Protein AF-A0A1W9Q6D8-F1 (afdb_monomer_lite)

Sequence (144 aa):
QKLLDAMEKAGASFESIFVDTSVMNGPATAFCSIANRMIKEKWGFPTASAPSNGSYMWKQARDLWGFKGWSAADAGLESLAAFMYHDMIFSGPMAGASRIFPAVAIADAFAATAAFAETKQLPEIETHPLNKLFSDFVGQLSGM

Structure (mmCIF, N/CA/C/O backbone):
data_AF-A0A1W9Q6D8-F1
#
_entry.id   AF-A0A1W9Q6D8-F1
#
loop_
_atom_site.group_PDB
_atom_site.id
_atom_site.type_symbol
_atom_site.label_atom_id
_atom_site.label_alt_id
_atom_site.label_comp_id
_atom_site.label_asym_id
_atom_site.label_entity_id
_atom_site.label_seq_id
_atom_site.pdbx_PDB_ins_code
_atom_site.Cartn_x
_atom_site.Cartn_y
_atom_site.Cartn_z
_atom_site.occupancy
_atom_site.B_iso_or_equiv
_atom_site.auth_seq_id
_atom_site.auth_comp_id
_atom_site.auth_asym_id
_atom_site.auth_atom_id
_atom_site.pdbx_PDB_model_num
ATOM 1 N N . GLN A 1 1 ? -18.793 -5.019 12.975 1.00 93.19 1 GLN A N 1
ATOM 2 C CA . GLN A 1 1 ? -19.841 -5.230 14.001 1.00 93.19 1 GLN A CA 1
ATOM 3 C C . GLN A 1 1 ? -19.931 -6.681 14.443 1.00 93.19 1 GLN A C 1
ATOM 5 O O . GLN A 1 1 ? -19.426 -6.952 15.510 1.00 93.19 1 GLN A O 1
ATOM 10 N N . LYS A 1 2 ? -20.432 -7.627 13.628 1.00 96.88 2 LYS A N 1
ATOM 11 C CA . LYS A 1 2 ? -20.617 -9.032 14.059 1.00 96.88 2 LYS A CA 1
ATOM 12 C C . LYS A 1 2 ? -19.390 -9.679 14.726 1.00 96.88 2 LYS A C 1
ATOM 14 O O . LYS A 1 2 ? -19.556 -10.416 15.686 1.00 96.88 2 LYS A O 1
ATOM 19 N N . LEU A 1 3 ? -18.177 -9.404 14.229 1.00 95.88 3 LEU A N 1
ATOM 20 C CA . LEU A 1 3 ? -16.933 -9.879 14.854 1.00 95.88 3 LEU A CA 1
ATOM 21 C C . LEU A 1 3 ? -16.687 -9.250 16.235 1.00 95.88 3 LEU A C 1
ATOM 23 O O . LEU A 1 3 ? -16.297 -9.963 17.146 1.00 95.88 3 LEU A O 1
ATOM 27 N N . LEU A 1 4 ? -16.973 -7.957 16.407 1.00 96.06 4 LEU A N 1
ATOM 28 C CA . LEU A 1 4 ? -16.877 -7.267 17.699 1.00 96.06 4 LEU A CA 1
ATOM 29 C C . LEU A 1 4 ? -17.907 -7.826 18.689 1.00 96.06 4 LEU A C 1
ATOM 31 O O . LEU A 1 4 ? -17.554 -8.166 19.810 1.00 96.06 4 LEU A O 1
ATOM 35 N N . ASP A 1 5 ? -19.151 -8.024 18.241 1.00 97.12 5 ASP A N 1
ATOM 36 C CA . ASP A 1 5 ? -20.207 -8.619 19.071 1.00 97.12 5 ASP A CA 1
ATOM 37 C C . ASP A 1 5 ? -19.835 -10.054 19.494 1.00 97.12 5 ASP A C 1
ATOM 39 O O . ASP A 1 5 ? -20.190 -10.516 20.576 1.00 97.12 5 ASP A O 1
ATOM 43 N N . ALA A 1 6 ? -19.134 -10.793 18.626 1.00 97.81 6 ALA A N 1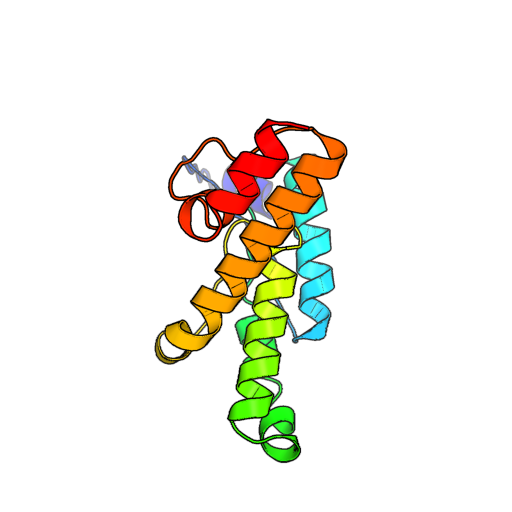
ATOM 44 C CA . ALA A 1 6 ? -18.635 -12.128 18.939 1.00 97.81 6 ALA A CA 1
ATOM 45 C C . ALA A 1 6 ? -17.485 -12.093 19.957 1.00 97.81 6 ALA A C 1
ATOM 47 O O . ALA A 1 6 ? -17.463 -12.935 20.852 1.00 97.81 6 ALA A O 1
ATOM 48 N N . MET A 1 7 ? -16.568 -11.123 19.852 1.00 97.00 7 MET A N 1
ATOM 49 C CA . MET A 1 7 ? -15.508 -10.903 20.845 1.00 97.00 7 MET A CA 1
ATOM 50 C C . MET A 1 7 ? -16.109 -10.608 22.221 1.00 97.00 7 MET A C 1
ATOM 52 O O . MET A 1 7 ? -15.756 -11.276 23.190 1.00 97.00 7 MET A O 1
ATOM 56 N N . GLU A 1 8 ? -17.083 -9.697 22.289 1.00 96.69 8 GLU A N 1
ATOM 57 C CA . GLU A 1 8 ? -17.788 -9.353 23.528 1.00 96.69 8 GLU A CA 1
ATOM 58 C C . GLU A 1 8 ? -18.475 -10.579 24.146 1.00 96.69 8 GLU A C 1
ATOM 60 O O . GLU A 1 8 ? -18.270 -10.882 25.320 1.00 96.69 8 GLU A O 1
ATOM 65 N N . LYS A 1 9 ? -19.222 -11.351 23.345 1.00 98.19 9 LYS A N 1
ATOM 66 C CA . LYS A 1 9 ? -19.874 -12.593 23.803 1.00 98.19 9 LYS A CA 1
ATOM 67 C C . LYS A 1 9 ? -18.891 -13.638 24.319 1.00 98.19 9 LYS A C 1
ATOM 69 O O . LYS A 1 9 ? -19.239 -14.408 25.209 1.00 98.19 9 LYS A O 1
ATOM 74 N N . ALA A 1 10 ? -17.694 -13.691 23.744 1.00 97.94 10 ALA A N 1
ATOM 75 C CA . ALA A 1 10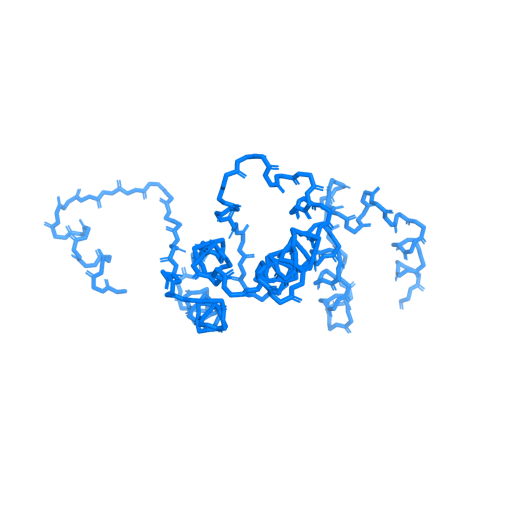 ? -16.634 -14.592 24.177 1.00 97.94 10 ALA A CA 1
ATOM 76 C C . ALA A 1 10 ? -15.868 -14.073 25.409 1.00 97.94 10 ALA A C 1
ATOM 78 O O . ALA A 1 10 ? -14.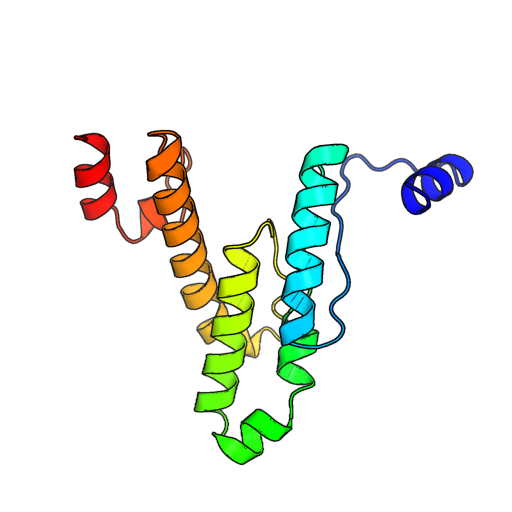993 -14.777 25.907 1.00 97.94 10 ALA A O 1
ATOM 79 N N . GLY A 1 11 ? -16.158 -12.856 25.890 1.00 97.56 11 GLY A N 1
ATOM 80 C CA . GLY A 1 11 ? -15.378 -12.195 26.938 1.00 97.56 11 GLY A CA 1
ATOM 81 C C . GLY A 1 11 ? -13.957 -11.836 26.493 1.00 97.56 11 GLY A C 1
ATOM 82 O O . GLY A 1 11 ? -13.077 -11.654 27.332 1.00 97.56 11 GLY A O 1
ATOM 83 N N . ALA A 1 12 ? -13.711 -11.769 25.181 1.00 96.94 12 ALA A N 1
ATOM 84 C CA . ALA A 1 12 ? -12.416 -11.414 24.627 1.00 96.94 12 ALA A CA 1
ATOM 85 C C . ALA A 1 12 ? -12.236 -9.893 24.663 1.00 96.94 12 ALA A C 1
ATOM 87 O O . ALA A 1 12 ? -13.059 -9.146 24.134 1.00 96.94 12 ALA A O 1
ATOM 88 N N . SER A 1 13 ? -11.135 -9.449 25.263 1.00 93.75 13 SER A N 1
ATOM 89 C CA . SER A 1 13 ? -10.730 -8.047 25.299 1.00 93.75 13 SER A CA 1
ATOM 90 C C . SER A 1 13 ? -9.342 -7.916 24.693 1.00 93.75 13 SER A C 1
ATOM 92 O O . SER A 1 13 ? -8.439 -8.686 25.025 1.00 93.75 13 SER A O 1
ATOM 94 N N . PHE A 1 14 ? -9.186 -6.950 23.795 1.00 94.44 14 PHE A N 1
ATOM 95 C CA . PHE A 1 14 ? -7.927 -6.643 23.133 1.00 94.44 14 PHE A CA 1
ATOM 96 C C . PHE A 1 14 ? -7.607 -5.173 23.368 1.00 94.44 14 PHE A C 1
ATOM 98 O O . PHE A 1 14 ? -8.477 -4.319 23.215 1.00 94.44 14 PHE A O 1
ATOM 105 N N . GLU A 1 15 ? -6.356 -4.879 23.718 1.00 94.75 15 GLU A N 1
ATOM 106 C CA . GLU A 1 15 ? -5.879 -3.499 23.865 1.00 94.75 15 GLU A CA 1
ATOM 107 C C . GLU A 1 15 ? -5.918 -2.744 22.530 1.00 94.75 15 GLU A C 1
ATOM 109 O O . GLU A 1 15 ? -6.224 -1.556 22.482 1.00 94.75 15 GLU A O 1
ATOM 114 N N . SER A 1 16 ? -5.643 -3.449 21.432 1.00 94.12 16 SER A N 1
ATOM 115 C CA . SER A 1 16 ? -5.660 -2.899 20.082 1.00 94.12 16 SER A CA 1
ATOM 116 C C . SER A 1 16 ? -6.347 -3.852 19.113 1.00 94.12 16 SER A C 1
ATOM 118 O O . SER A 1 16 ? -6.282 -5.075 19.245 1.00 94.12 16 SER A O 1
ATOM 120 N N . ILE A 1 17 ? -7.030 -3.269 18.129 1.00 95.19 17 ILE A N 1
ATOM 121 C CA . ILE A 1 17 ? -7.699 -3.991 17.052 1.00 95.19 17 ILE A CA 1
ATOM 122 C C . ILE A 1 17 ? -7.158 -3.460 15.738 1.00 95.19 17 ILE A C 1
ATOM 124 O O . ILE A 1 17 ? -7.103 -2.254 15.512 1.00 95.19 17 ILE A O 1
ATOM 128 N N . PHE A 1 18 ? -6.806 -4.391 14.865 1.00 94.50 18 PHE A N 1
ATOM 129 C CA . PHE A 1 18 ? -6.403 -4.126 13.501 1.00 94.50 18 PHE A CA 1
ATOM 130 C C . PHE A 1 18 ? -7.284 -4.975 12.576 1.00 94.50 18 PHE A C 1
ATOM 132 O O . PHE A 1 18 ? -7.480 -6.164 12.842 1.00 94.50 18 PHE A O 1
ATOM 139 N N . VAL A 1 19 ? -7.851 -4.386 11.519 1.00 97.19 19 VAL A N 1
ATOM 140 C CA . VAL A 1 19 ? -8.829 -5.076 10.659 1.00 97.19 19 VAL A CA 1
ATOM 141 C C . VAL A 1 19 ? -8.238 -5.408 9.290 1.00 97.19 19 VAL A C 1
ATOM 143 O O . VAL A 1 19 ? -7.885 -4.518 8.527 1.00 97.19 19 VAL A O 1
ATOM 146 N N . ASP A 1 20 ? -8.183 -6.694 8.952 1.00 96.12 20 ASP A N 1
ATOM 147 C CA . ASP A 1 20 ? -7.827 -7.178 7.613 1.00 96.12 20 ASP A CA 1
ATOM 148 C C . ASP A 1 20 ? -9.093 -7.366 6.760 1.00 96.12 20 ASP A C 1
ATOM 150 O O . ASP A 1 20 ? -9.966 -8.178 7.089 1.00 96.12 20 ASP A O 1
ATOM 154 N N . THR A 1 21 ? -9.210 -6.612 5.665 1.00 93.94 21 THR A N 1
ATOM 155 C CA . THR A 1 21 ? -10.258 -6.817 4.661 1.00 93.94 21 THR A CA 1
ATOM 156 C C . THR A 1 21 ? -9.770 -7.788 3.585 1.00 93.94 21 THR A C 1
ATOM 158 O O . THR A 1 21 ? -9.047 -7.441 2.656 1.00 93.94 21 THR A O 1
ATOM 161 N N . SER A 1 22 ? -10.187 -9.050 3.705 1.00 85.50 22 SER A N 1
ATOM 162 C CA . SER A 1 22 ? -9.712 -10.170 2.881 1.00 85.50 22 SER A CA 1
ATOM 163 C C . SER A 1 22 ? -9.770 -9.920 1.362 1.00 85.50 22 SER A C 1
ATOM 165 O O . SER A 1 22 ? -10.843 -9.647 0.818 1.00 85.50 22 SER A O 1
ATOM 167 N N . VAL A 1 23 ? -8.646 -10.121 0.665 1.00 83.94 23 VAL A N 1
ATOM 168 C CA . VAL A 1 23 ? -8.523 -9.995 -0.804 1.00 83.94 23 VAL A CA 1
ATOM 169 C C . VAL A 1 23 ? -8.797 -11.330 -1.500 1.00 83.94 23 VAL A C 1
ATOM 171 O O . VAL A 1 23 ? -8.247 -12.359 -1.114 1.00 83.94 23 VAL A O 1
ATOM 174 N N . MET A 1 24 ? -9.598 -11.307 -2.572 1.00 83.75 24 MET A N 1
ATOM 175 C CA . MET A 1 24 ? -9.895 -12.494 -3.397 1.00 83.75 24 MET A CA 1
ATOM 176 C C . MET A 1 24 ? -9.039 -12.597 -4.670 1.00 83.75 24 MET A C 1
ATOM 178 O O . MET A 1 24 ? -8.680 -13.692 -5.092 1.00 83.75 24 MET A O 1
ATOM 182 N N . ASN A 1 25 ? -8.752 -11.467 -5.321 1.00 91.44 25 ASN A N 1
ATOM 183 C CA . ASN A 1 25 ? -7.920 -11.354 -6.522 1.00 91.44 25 ASN A CA 1
ATOM 184 C C . ASN A 1 25 ? -7.373 -9.919 -6.638 1.00 91.44 25 ASN A C 1
ATOM 186 O O . ASN A 1 25 ? -7.775 -9.057 -5.861 1.00 91.44 25 ASN A O 1
ATOM 190 N N . GLY A 1 26 ? -6.480 -9.658 -7.601 1.00 92.69 26 GLY A N 1
ATOM 191 C CA . GLY A 1 26 ? -5.825 -8.351 -7.740 1.00 92.69 26 GLY A CA 1
ATOM 192 C C . GLY A 1 26 ? -6.802 -7.166 -7.824 1.00 92.69 26 GLY A C 1
ATOM 193 O O . GLY A 1 26 ? -6.777 -6.308 -6.949 1.00 92.69 26 GLY A O 1
ATOM 194 N N . PRO A 1 27 ? -7.711 -7.111 -8.814 1.00 94.44 27 PRO A N 1
ATOM 195 C CA . PRO A 1 27 ? -8.676 -6.012 -8.916 1.00 94.44 27 PRO A CA 1
ATOM 196 C C . PRO A 1 27 ? -9.608 -5.876 -7.702 1.00 94.44 27 PRO A C 1
ATOM 198 O O . PRO A 1 27 ? -9.985 -4.763 -7.335 1.00 94.44 27 PRO A O 1
ATOM 201 N N . ALA A 1 28 ? -9.966 -6.988 -7.052 1.00 94.75 28 ALA A N 1
ATOM 202 C CA . ALA A 1 28 ? -10.838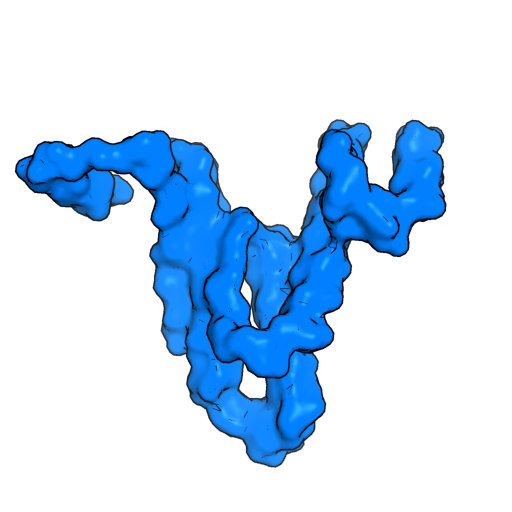 -6.981 -5.879 1.00 94.75 28 ALA A CA 1
ATOM 203 C C . ALA A 1 28 ? -10.220 -6.277 -4.658 1.00 94.75 28 ALA A C 1
ATOM 205 O O . ALA A 1 28 ? -10.971 -5.893 -3.763 1.00 94.75 28 ALA A O 1
ATOM 206 N N . THR A 1 29 ? -8.905 -6.025 -4.636 1.00 96.06 29 THR A N 1
ATOM 207 C CA . THR A 1 29 ? -8.262 -5.170 -3.622 1.00 96.06 29 THR A CA 1
ATOM 208 C C . THR A 1 29 ? -8.906 -3.782 -3.542 1.00 96.06 29 THR A C 1
ATOM 210 O O . THR A 1 29 ? -8.982 -3.207 -2.461 1.00 96.06 29 THR A O 1
ATOM 213 N N . ALA A 1 30 ? -9.471 -3.260 -4.637 1.00 96.38 30 ALA A N 1
ATOM 214 C CA . ALA A 1 30 ? -10.212 -1.999 -4.598 1.00 96.38 30 ALA A CA 1
ATOM 215 C C . ALA A 1 30 ? -11.419 -2.056 -3.641 1.00 96.38 30 ALA A C 1
ATOM 217 O O . ALA A 1 30 ? -11.695 -1.091 -2.930 1.00 96.38 30 ALA A O 1
ATOM 218 N N . PHE A 1 31 ? -12.122 -3.192 -3.563 1.00 96.81 31 PHE A N 1
ATOM 219 C CA . PHE A 1 31 ? -13.218 -3.359 -2.604 1.00 96.81 31 PHE A CA 1
ATOM 220 C C . PHE A 1 31 ? -12.710 -3.397 -1.163 1.00 96.81 31 PHE A C 1
ATOM 222 O O . PHE A 1 31 ? -13.364 -2.838 -0.284 1.00 96.81 31 PHE A O 1
ATOM 229 N N . CYS A 1 32 ? -11.530 -3.977 -0.933 1.00 96.88 32 CYS A N 1
ATOM 230 C CA . CYS A 1 32 ? -10.845 -3.931 0.357 1.00 96.88 32 CYS A CA 1
ATOM 231 C C . CYS A 1 32 ? -10.525 -2.484 0.754 1.00 96.88 32 CYS A C 1
ATOM 233 O O . CYS A 1 32 ? -10.885 -2.061 1.847 1.00 96.88 32 CYS A O 1
ATOM 235 N N . SER A 1 33 ? -9.983 -1.672 -0.161 1.00 97.12 33 SER A N 1
ATOM 236 C CA . SER A 1 33 ? -9.738 -0.242 0.079 1.00 97.12 33 SER A CA 1
ATOM 237 C C . SER A 1 33 ? -11.003 0.535 0.457 1.00 97.12 33 SER A C 1
ATOM 239 O O . SER A 1 33 ? -10.985 1.342 1.385 1.00 97.12 33 SER A O 1
ATOM 241 N N . ILE A 1 34 ? -12.127 0.293 -0.225 1.00 97.81 34 ILE A N 1
ATOM 242 C CA . ILE A 1 34 ? -13.392 0.962 0.116 1.00 97.81 34 ILE A CA 1
ATOM 243 C C . ILE A 1 34 ? -13.936 0.470 1.461 1.00 97.81 34 ILE A C 1
ATOM 245 O O . ILE A 1 34 ? -14.396 1.283 2.263 1.00 97.81 34 ILE A O 1
ATOM 249 N N . ALA A 1 35 ? -13.849 -0.831 1.741 1.00 97.69 35 ALA A N 1
ATOM 250 C CA . ALA A 1 35 ? -14.228 -1.378 3.038 1.00 97.69 35 ALA A CA 1
ATOM 251 C C . ALA A 1 35 ? -13.368 -0.789 4.167 1.00 97.69 35 ALA A C 1
ATOM 253 O O . ALA A 1 35 ? -13.910 -0.416 5.204 1.00 97.69 35 ALA A O 1
ATOM 254 N N . ASN A 1 36 ? -12.063 -0.625 3.941 1.00 98.06 36 ASN A N 1
ATOM 255 C CA . ASN A 1 36 ? -11.134 0.002 4.876 1.00 98.06 36 ASN A CA 1
ATOM 256 C C . ASN A 1 36 ? -11.540 1.440 5.194 1.00 98.06 36 ASN A C 1
ATOM 258 O O . ASN A 1 36 ? -11.658 1.791 6.367 1.00 98.06 36 ASN A O 1
ATOM 262 N N . ARG A 1 37 ? -11.871 2.243 4.173 1.00 98.12 37 ARG A N 1
ATOM 263 C CA . ARG A 1 37 ? -12.432 3.587 4.375 1.00 98.12 37 ARG A CA 1
ATOM 264 C C . ARG A 1 37 ? -13.672 3.553 5.268 1.00 98.12 37 ARG A C 1
ATOM 266 O O . ARG A 1 37 ? -13.728 4.273 6.256 1.00 98.12 37 ARG A O 1
ATOM 273 N N . MET A 1 38 ? -14.634 2.681 4.963 1.00 98.38 38 MET A N 1
ATOM 274 C CA . MET A 1 38 ? -15.870 2.557 5.748 1.00 98.38 38 MET A CA 1
ATOM 275 C C . MET A 1 38 ? -15.602 2.113 7.193 1.00 98.38 38 MET A C 1
ATOM 277 O O . MET A 1 38 ? -16.291 2.547 8.116 1.00 98.38 38 MET A O 1
ATOM 281 N N . ILE A 1 39 ? -14.616 1.236 7.404 1.00 98.12 39 ILE A N 1
ATOM 282 C CA . ILE A 1 39 ? -14.224 0.765 8.735 1.00 98.12 39 ILE A CA 1
ATOM 283 C C . ILE A 1 39 ? -13.585 1.900 9.536 1.00 98.12 39 ILE A C 1
ATOM 285 O O . ILE A 1 39 ? -13.966 2.117 10.687 1.00 98.12 39 ILE A O 1
ATOM 289 N N . LYS A 1 40 ? -12.670 2.647 8.916 1.00 97.75 40 LYS A N 1
ATOM 290 C CA . LYS A 1 40 ? -12.034 3.830 9.499 1.00 97.75 40 LYS A CA 1
ATOM 291 C C . LYS A 1 40 ? -13.057 4.900 9.864 1.00 97.75 40 LYS A C 1
ATOM 293 O O . LYS A 1 40 ? -13.077 5.342 11.005 1.00 97.75 40 LYS A O 1
ATOM 298 N N . GLU A 1 41 ? -13.948 5.257 8.940 1.00 98.06 41 GLU A N 1
ATOM 299 C CA . GLU A 1 41 ? -15.003 6.257 9.163 1.00 98.06 41 GLU A CA 1
ATOM 300 C C . GLU A 1 41 ? -15.936 5.867 10.323 1.00 98.06 41 GLU A C 1
ATOM 302 O O . GLU A 1 41 ? -16.394 6.730 11.068 1.00 98.06 41 GLU A O 1
ATOM 307 N N . LYS A 1 42 ? -16.224 4.568 10.495 1.00 97.75 42 LYS A N 1
ATOM 308 C CA . LYS A 1 42 ? -17.177 4.098 11.508 1.00 97.75 42 LYS A CA 1
ATOM 309 C C . LYS A 1 42 ? -16.562 3.798 12.875 1.00 97.75 42 LYS A C 1
ATOM 311 O O . LYS A 1 42 ? -17.198 4.075 13.889 1.00 97.75 42 LYS A O 1
ATOM 316 N N . TRP A 1 43 ? -15.399 3.153 12.912 1.00 97.00 43 TRP A N 1
ATOM 317 C CA . TRP A 1 43 ? -14.796 2.645 14.152 1.00 97.00 43 TRP A CA 1
ATOM 318 C C . TRP A 1 43 ? -13.424 3.250 14.454 1.00 97.00 43 TRP A C 1
ATOM 320 O O . TRP A 1 43 ? -12.923 3.059 15.556 1.00 97.00 43 TRP A O 1
ATOM 330 N N . GLY A 1 44 ? -12.797 3.944 13.501 1.00 96.94 44 GLY A N 1
ATOM 331 C CA . GLY A 1 44 ? -11.446 4.489 13.666 1.00 96.94 44 GLY A CA 1
ATOM 332 C C . GLY A 1 44 ? -10.341 3.431 13.709 1.00 96.94 44 GLY A C 1
ATOM 333 O O . GLY A 1 44 ? -9.200 3.765 14.014 1.00 96.94 44 GLY A O 1
ATOM 334 N N . PHE A 1 45 ? -10.648 2.162 13.420 1.00 97.69 45 PHE A N 1
ATOM 335 C CA . PHE A 1 45 ? -9.639 1.108 13.447 1.00 97.69 45 PHE A CA 1
ATOM 336 C C . PHE A 1 45 ? -8.641 1.251 12.296 1.00 97.69 45 PHE A C 1
ATOM 338 O O . PHE A 1 45 ? -9.050 1.589 11.180 1.00 97.69 45 PHE A O 1
ATOM 345 N N . PRO A 1 46 ? -7.356 0.942 12.538 1.00 97.81 46 PRO A N 1
ATOM 346 C CA . PRO A 1 46 ? -6.408 0.746 11.464 1.00 97.81 46 PRO A CA 1
ATOM 347 C C . PRO A 1 46 ? -6.772 -0.508 10.660 1.00 97.81 46 PRO A C 1
ATOM 349 O O . PRO A 1 46 ? -7.314 -1.490 11.186 1.00 97.81 46 PRO A O 1
ATOM 352 N N . THR A 1 47 ? -6.499 -0.455 9.364 1.00 98.06 47 THR A N 1
ATOM 353 C CA . THR A 1 47 ? -6.971 -1.437 8.391 1.00 98.06 47 THR A CA 1
ATOM 354 C C . THR A 1 47 ? -5.875 -1.868 7.425 1.00 98.06 47 THR A C 1
ATOM 356 O O . THR A 1 47 ? -5.071 -1.048 6.987 1.00 98.06 47 THR A O 1
ATOM 359 N N . ALA A 1 48 ? -5.867 -3.143 7.044 1.00 97.12 48 ALA A N 1
ATOM 360 C CA . ALA A 1 48 ? -4.990 -3.707 6.017 1.00 97.12 48 ALA A CA 1
ATOM 361 C C . ALA A 1 48 ? -5.786 -4.563 5.049 1.00 97.12 48 ALA A C 1
ATOM 363 O O . ALA A 1 48 ? -6.988 -4.783 5.191 1.00 97.12 48 ALA A O 1
ATOM 364 N N . SER A 1 49 ? -5.041 -5.098 4.096 1.00 96.50 49 SER A N 1
ATOM 365 C CA . SER A 1 49 ? -5.375 -6.320 3.406 1.00 96.50 49 SER A CA 1
ATOM 366 C C . SER A 1 49 ? -4.089 -7.021 2.951 1.00 96.50 49 SER A C 1
ATOM 368 O O . SER A 1 49 ? -2.975 -6.578 3.264 1.00 96.50 49 SER A O 1
ATOM 370 N N . ALA A 1 50 ? -4.236 -8.113 2.202 1.00 95.81 50 ALA A N 1
ATOM 371 C CA . ALA A 1 50 ? -3.138 -8.850 1.582 1.00 95.81 50 ALA A CA 1
ATOM 372 C C . ALA A 1 50 ? -3.248 -8.825 0.043 1.00 95.81 50 ALA A C 1
ATOM 374 O O . ALA A 1 50 ? -3.641 -9.835 -0.553 1.00 95.81 50 ALA A O 1
ATOM 375 N N . PRO A 1 51 ? -2.924 -7.705 -0.637 1.00 95.50 51 PRO A N 1
ATOM 376 C CA . PRO A 1 51 ? -3.016 -7.611 -2.096 1.00 95.50 51 PRO A CA 1
ATOM 377 C C . PRO A 1 51 ? -2.118 -8.624 -2.810 1.00 95.50 51 PRO A C 1
ATOM 379 O O . PRO A 1 51 ? -2.480 -9.121 -3.881 1.00 95.50 51 PRO A O 1
ATOM 382 N N . SER A 1 52 ? -1.012 -9.016 -2.170 1.00 94.50 52 SER A N 1
ATOM 383 C CA . SER A 1 52 ? -0.154 -10.128 -2.582 1.00 94.50 52 SER A CA 1
ATOM 384 C C . SER A 1 52 ? -0.917 -11.437 -2.855 1.00 94.50 52 SER A C 1
ATOM 386 O O . SER A 1 52 ? -0.582 -12.161 -3.793 1.00 94.50 52 SER A O 1
ATOM 388 N N . ASN A 1 53 ? -2.008 -11.736 -2.137 1.00 93.00 53 ASN A N 1
ATOM 389 C CA . ASN A 1 53 ? -2.853 -12.894 -2.462 1.00 93.00 53 ASN A CA 1
ATOM 390 C C . ASN A 1 53 ? -3.433 -12.774 -3.878 1.00 93.00 53 ASN A C 1
ATOM 392 O O . ASN A 1 53 ? -3.495 -13.752 -4.621 1.00 93.00 53 ASN A O 1
ATOM 396 N N . GLY A 1 54 ? -3.818 -11.566 -4.284 1.00 93.06 54 GLY A N 1
ATOM 397 C CA . GLY A 1 54 ? -4.350 -11.296 -5.610 1.00 93.06 54 GLY A CA 1
ATOM 398 C C . GLY A 1 54 ? -3.302 -11.375 -6.717 1.00 93.06 54 GLY A C 1
ATOM 399 O O . GLY A 1 54 ? -3.551 -12.001 -7.751 1.00 93.06 54 GLY A O 1
ATOM 400 N N . SER A 1 55 ? -2.126 -10.781 -6.509 1.00 93.75 55 SER A N 1
ATOM 401 C CA . SER A 1 55 ? -1.050 -10.775 -7.507 1.00 93.75 55 SER A CA 1
ATOM 402 C C . SER A 1 55 ? -0.419 -12.160 -7.703 1.00 93.75 55 SER A C 1
ATOM 404 O O . SER A 1 55 ? -0.133 -12.547 -8.839 1.00 93.75 55 SER A O 1
ATOM 406 N N . TYR A 1 56 ? -0.246 -12.957 -6.642 1.00 93.25 56 TYR A N 1
ATOM 407 C CA . TYR A 1 56 ? 0.303 -14.317 -6.740 1.00 93.25 56 TYR A CA 1
ATOM 408 C C . TYR A 1 56 ? -0.684 -15.311 -7.363 1.00 93.25 56 TYR A C 1
ATOM 410 O O . TYR A 1 56 ? -0.262 -16.266 -8.021 1.00 93.25 56 TYR A O 1
ATOM 418 N N . MET A 1 57 ? -1.991 -15.082 -7.206 1.00 93.69 57 MET A N 1
ATOM 419 C CA . MET A 1 57 ? -3.019 -15.884 -7.873 1.00 93.69 57 MET A CA 1
ATOM 420 C C . MET A 1 57 ? -3.125 -15.590 -9.374 1.00 93.69 57 MET A C 1
ATOM 422 O O . MET A 1 57 ? -3.560 -16.458 -10.134 1.00 93.69 57 MET A O 1
ATOM 426 N N . TRP A 1 58 ? -2.670 -14.420 -9.834 1.00 94.56 58 TRP A N 1
ATOM 427 C CA . TRP A 1 58 ? -2.665 -14.050 -11.250 1.00 94.56 58 TRP A CA 1
ATOM 428 C C . TRP A 1 58 ? -1.470 -14.648 -12.011 1.00 94.56 58 TRP A C 1
ATOM 430 O O . TRP A 1 58 ? -0.594 -13.953 -12.527 1.00 94.56 58 TRP A O 1
ATOM 440 N N . LYS A 1 59 ? -1.431 -15.981 -12.090 1.00 92.94 59 LYS A N 1
ATOM 441 C CA . LYS A 1 59 ? -0.336 -16.735 -12.726 1.00 92.94 59 LYS A CA 1
ATOM 442 C C . LYS A 1 59 ? -0.125 -16.348 -14.193 1.00 92.94 59 LYS A C 1
ATOM 444 O O . LYS A 1 59 ? 1.016 -16.262 -14.636 1.00 92.94 59 LYS A O 1
ATOM 449 N N . GLN A 1 60 ? -1.206 -16.017 -14.902 1.00 96.06 60 GLN A N 1
ATOM 450 C CA . GLN A 1 60 ? -1.191 -15.635 -16.316 1.00 96.06 60 GLN A CA 1
ATOM 451 C C . GLN A 1 60 ? -0.333 -14.390 -16.591 1.00 96.06 60 GLN A C 1
ATOM 453 O O . GLN A 1 60 ? 0.230 -14.269 -17.673 1.00 96.06 60 GLN A O 1
ATOM 458 N N . ALA A 1 61 ? -0.175 -13.475 -15.625 1.00 95.31 61 ALA A N 1
ATOM 459 C CA . ALA A 1 61 ? 0.694 -12.309 -15.800 1.00 95.31 61 ALA A CA 1
ATOM 460 C C . ALA A 1 61 ? 2.168 -12.698 -16.011 1.00 95.31 61 ALA A C 1
ATOM 462 O O . ALA A 1 61 ? 2.896 -11.991 -16.709 1.00 95.31 61 ALA A O 1
ATOM 463 N N . ARG A 1 62 ? 2.613 -13.833 -15.451 1.00 95.31 62 ARG A N 1
ATOM 464 C CA . ARG A 1 62 ? 3.965 -14.354 -15.700 1.00 95.31 62 ARG A CA 1
ATOM 465 C C . ARG A 1 62 ? 4.105 -14.925 -17.104 1.00 95.31 62 ARG A C 1
ATOM 467 O O . ARG A 1 62 ? 5.160 -14.746 -17.700 1.00 95.31 62 ARG A O 1
ATOM 474 N N . ASP A 1 63 ? 3.065 -15.557 -17.634 1.00 97.19 63 ASP A N 1
ATOM 475 C CA . ASP A 1 63 ? 3.083 -16.091 -18.999 1.00 97.19 63 ASP A CA 1
ATOM 476 C C . ASP A 1 63 ? 3.089 -14.954 -20.031 1.00 97.19 63 ASP A C 1
ATOM 478 O O . ASP A 1 63 ? 3.808 -15.012 -21.024 1.00 97.19 63 ASP A O 1
ATOM 482 N N . LEU A 1 64 ? 2.331 -13.885 -19.764 1.00 97.50 64 LEU A N 1
ATOM 483 C CA . LEU A 1 64 ? 2.210 -12.731 -20.656 1.00 97.50 64 LEU A CA 1
ATOM 484 C C . LEU A 1 64 ? 3.443 -11.818 -20.640 1.00 97.50 64 LEU A C 1
ATOM 486 O O . LEU A 1 64 ? 3.852 -11.321 -21.688 1.00 97.50 64 LEU A O 1
ATOM 490 N N . TRP A 1 65 ? 4.024 -11.565 -19.461 1.00 97.88 65 TRP A N 1
ATOM 491 C CA . TRP A 1 65 ? 5.039 -10.512 -19.289 1.00 97.88 65 TRP A CA 1
ATOM 492 C C . TRP A 1 65 ? 6.281 -10.947 -18.503 1.00 97.88 65 TRP A C 1
ATOM 494 O O . TRP A 1 65 ? 7.127 -10.122 -18.133 1.00 97.88 65 TRP A O 1
ATOM 504 N N . GLY A 1 66 ? 6.410 -12.242 -18.226 1.00 97.56 66 GLY A N 1
ATOM 505 C CA . GLY A 1 66 ? 7.513 -12.791 -17.453 1.00 97.56 66 GLY A CA 1
ATOM 506 C C . GLY A 1 66 ? 7.544 -12.296 -16.007 1.00 97.56 66 GLY A C 1
ATOM 507 O O . GLY A 1 66 ? 6.640 -11.632 -15.493 1.00 97.56 66 GLY A O 1
ATOM 508 N N . PHE A 1 67 ? 8.647 -12.604 -15.327 1.00 95.75 67 PHE A N 1
ATOM 509 C CA . PHE A 1 67 ? 8.831 -12.225 -13.927 1.00 95.75 67 PHE A CA 1
ATOM 510 C C . PHE A 1 67 ? 8.868 -10.707 -13.716 1.00 95.75 67 PHE A C 1
ATOM 512 O O . PHE A 1 67 ? 8.341 -10.227 -12.715 1.00 95.75 67 PHE A O 1
ATOM 519 N N . LYS A 1 68 ? 9.470 -9.948 -14.642 1.00 96.44 68 LYS A N 1
ATOM 520 C CA . LYS A 1 68 ? 9.565 -8.485 -14.527 1.00 96.44 68 LYS A CA 1
ATOM 521 C C . LYS A 1 68 ? 8.193 -7.823 -14.638 1.00 96.44 68 LYS A C 1
ATOM 523 O O . LYS A 1 68 ? 7.876 -6.988 -13.800 1.00 96.44 68 LYS A O 1
ATOM 528 N N . GLY A 1 69 ? 7.372 -8.222 -15.612 1.00 96.94 69 GLY A N 1
ATOM 529 C CA . GLY A 1 69 ? 6.028 -7.669 -15.759 1.00 96.94 69 GLY A CA 1
ATOM 530 C C . GLY A 1 69 ? 5.105 -8.055 -14.607 1.00 96.94 69 GLY A C 1
ATOM 531 O O . GLY A 1 69 ? 4.429 -7.194 -14.055 1.00 96.94 69 GLY A O 1
ATOM 532 N N . TRP A 1 70 ? 5.152 -9.313 -14.158 1.00 96.75 70 TRP A N 1
ATOM 533 C CA . TRP A 1 70 ? 4.423 -9.723 -12.957 1.00 96.75 70 TRP A CA 1
ATOM 534 C C . TRP A 1 70 ? 4.892 -8.963 -11.707 1.00 96.75 70 TRP A C 1
ATOM 536 O O . TRP A 1 70 ? 4.064 -8.503 -10.932 1.00 96.75 70 TRP A O 1
ATOM 546 N N . SER A 1 71 ? 6.204 -8.772 -11.531 1.00 96.69 71 SER A N 1
ATOM 547 C CA . SER A 1 71 ? 6.755 -8.003 -10.405 1.00 96.69 71 SER A CA 1
ATOM 548 C C . SER A 1 71 ? 6.304 -6.544 -10.425 1.00 96.69 71 SER A C 1
ATOM 550 O O . SER A 1 71 ? 6.058 -5.977 -9.366 1.00 96.69 71 SER A O 1
ATOM 552 N N . ALA A 1 72 ? 6.183 -5.939 -11.610 1.00 96.81 72 ALA A N 1
ATOM 553 C CA . ALA A 1 72 ? 5.648 -4.590 -11.761 1.00 96.81 72 ALA A CA 1
ATOM 554 C C . ALA A 1 72 ? 4.147 -4.531 -11.435 1.00 96.81 72 ALA A C 1
ATOM 556 O O . ALA A 1 72 ? 3.713 -3.602 -10.762 1.00 96.81 72 ALA A O 1
ATOM 557 N N . ALA A 1 73 ? 3.367 -5.532 -11.857 1.00 96.62 73 ALA A N 1
ATOM 558 C CA . ALA A 1 73 ? 1.948 -5.630 -11.516 1.00 96.62 73 ALA A CA 1
ATOM 559 C C . ALA A 1 73 ? 1.726 -5.824 -10.005 1.00 96.62 73 ALA A C 1
ATOM 561 O O . ALA A 1 73 ? 0.853 -5.183 -9.431 1.00 96.62 73 ALA A O 1
ATOM 562 N N . ASP A 1 74 ? 2.540 -6.667 -9.365 1.00 96.81 74 ASP A N 1
ATOM 563 C CA . ASP A 1 74 ? 2.559 -6.879 -7.914 1.00 96.81 74 ASP A CA 1
ATOM 564 C C . ASP A 1 74 ? 2.872 -5.573 -7.170 1.00 96.81 74 ASP A C 1
ATOM 566 O O . ASP A 1 74 ? 2.074 -5.109 -6.364 1.00 96.81 74 ASP A O 1
ATOM 570 N N . ALA A 1 75 ? 3.978 -4.912 -7.525 1.00 97.69 75 ALA A N 1
ATOM 571 C CA . ALA A 1 75 ? 4.365 -3.630 -6.943 1.00 97.69 75 ALA A CA 1
ATOM 572 C C . ALA A 1 75 ? 3.294 -2.543 -7.139 1.00 97.69 75 ALA A C 1
ATOM 574 O O . ALA A 1 75 ? 2.966 -1.831 -6.195 1.00 97.69 75 ALA A O 1
ATOM 575 N N . GLY A 1 76 ? 2.713 -2.441 -8.339 1.00 97.62 76 GLY A N 1
ATOM 576 C CA . GLY A 1 76 ? 1.656 -1.473 -8.631 1.00 97.62 76 GLY A CA 1
ATOM 577 C C . GLY A 1 76 ? 0.379 -1.729 -7.832 1.00 97.62 76 GLY A C 1
ATOM 578 O O . GLY A 1 76 ? -0.251 -0.780 -7.369 1.00 97.62 76 GLY A O 1
ATOM 579 N N . LEU A 1 77 ? 0.013 -2.995 -7.625 1.00 97.12 77 LEU A N 1
ATOM 580 C CA . LEU A 1 77 ? -1.135 -3.351 -6.797 1.00 97.12 77 LEU A CA 1
ATOM 581 C C . LEU A 1 77 ? -0.916 -2.955 -5.329 1.00 97.12 77 LEU A C 1
ATOM 583 O O . LEU A 1 77 ? -1.813 -2.373 -4.721 1.00 97.12 77 LEU A O 1
ATOM 587 N N . GLU A 1 78 ? 0.274 -3.216 -4.783 1.00 97.38 78 GLU A N 1
ATOM 588 C CA . GLU A 1 78 ? 0.632 -2.815 -3.416 1.00 97.38 78 GLU A CA 1
ATOM 589 C C . GLU A 1 78 ? 0.696 -1.282 -3.268 1.00 97.38 78 GLU A C 1
ATOM 591 O O . GLU A 1 78 ? 0.221 -0.741 -2.271 1.00 97.38 78 GLU A O 1
ATOM 596 N N . SER A 1 79 ? 1.192 -0.549 -4.276 1.00 98.12 79 SER A N 1
ATOM 597 C CA . SER A 1 79 ? 1.148 0.923 -4.297 1.00 98.12 79 SER A CA 1
ATOM 598 C C . SER A 1 79 ? -0.282 1.466 -4.258 1.00 98.12 79 SER A C 1
ATOM 600 O O . SER A 1 79 ? -0.563 2.404 -3.516 1.00 98.12 79 SER A O 1
ATOM 602 N N . LEU A 1 80 ? -1.197 0.887 -5.044 1.00 97.50 80 LEU A N 1
ATOM 603 C CA . LEU A 1 80 ? -2.605 1.295 -5.042 1.00 97.50 80 LEU A CA 1
ATOM 604 C C . LEU A 1 80 ? -3.255 1.035 -3.680 1.00 97.50 80 LEU A C 1
ATOM 606 O O . LEU A 1 80 ? -3.985 1.890 -3.185 1.00 97.50 80 LEU A O 1
ATOM 610 N N . ALA A 1 81 ? -2.966 -0.113 -3.062 1.00 96.88 81 ALA A N 1
ATOM 611 C CA . ALA A 1 81 ? -3.455 -0.423 -1.724 1.00 96.88 81 ALA A CA 1
ATOM 612 C C . ALA A 1 81 ? -2.929 0.582 -0.687 1.00 96.88 81 ALA A C 1
ATOM 614 O O . ALA A 1 81 ? -3.733 1.146 0.053 1.00 96.88 81 ALA A O 1
ATOM 615 N N . ALA A 1 82 ? -1.621 0.864 -0.692 1.00 97.19 82 ALA A N 1
ATOM 616 C CA . ALA A 1 82 ? -0.984 1.820 0.218 1.00 97.19 82 ALA A CA 1
ATOM 617 C C . ALA A 1 82 ? -1.589 3.224 0.092 1.00 97.19 82 ALA A C 1
ATOM 619 O O . ALA A 1 82 ? -1.907 3.856 1.091 1.00 97.19 82 ALA A O 1
ATOM 620 N N . PHE A 1 83 ? -1.813 3.687 -1.141 1.00 97.75 83 PHE A N 1
ATOM 621 C CA . PHE A 1 83 ? -2.460 4.974 -1.389 1.00 97.75 83 PHE A CA 1
ATOM 622 C C . PHE A 1 83 ? -3.927 4.991 -0.925 1.00 97.75 83 PHE A C 1
ATOM 624 O O . PHE A 1 83 ? -4.430 6.011 -0.457 1.00 97.75 83 PHE A O 1
ATOM 631 N N . MET A 1 84 ? -4.637 3.865 -1.049 1.00 96.25 84 MET A N 1
ATOM 632 C CA . MET A 1 84 ? -6.071 3.788 -0.784 1.00 96.25 84 MET A CA 1
ATOM 633 C C . MET A 1 84 ? -6.396 3.119 0.554 1.00 96.25 84 MET A C 1
ATOM 635 O O . MET A 1 84 ? -6.730 1.930 0.609 1.00 96.25 84 MET A O 1
ATOM 639 N N . TYR A 1 85 ? -6.417 3.928 1.614 1.00 96.94 85 TYR A N 1
ATOM 640 C CA . TYR A 1 85 ? -6.989 3.616 2.934 1.00 96.94 85 TYR A CA 1
ATOM 641 C C . TYR A 1 85 ? -6.402 2.391 3.657 1.00 96.94 85 TYR A C 1
ATOM 643 O O . TYR A 1 85 ? -7.022 1.899 4.596 1.00 96.94 85 TYR A O 1
ATOM 651 N N . HIS A 1 86 ? -5.234 1.886 3.260 1.00 97.44 86 HIS A N 1
ATOM 652 C CA . HIS A 1 86 ? -4.516 0.857 4.016 1.00 97.44 86 HIS A CA 1
ATOM 653 C C . HIS A 1 86 ? -3.482 1.508 4.938 1.00 97.44 86 HIS A C 1
ATOM 655 O O . HIS A 1 86 ? -2.673 2.300 4.477 1.00 97.44 86 HIS A O 1
ATOM 661 N N . ASP A 1 87 ? -3.471 1.137 6.218 1.00 96.94 87 ASP A N 1
ATOM 662 C CA . ASP A 1 87 ? -2.414 1.522 7.170 1.00 96.94 87 ASP A CA 1
ATOM 663 C C . ASP A 1 87 ? -1.270 0.503 7.200 1.00 96.94 87 ASP A C 1
ATOM 665 O O . ASP A 1 87 ? -0.165 0.789 7.654 1.00 96.94 87 ASP A O 1
ATOM 669 N N . MET A 1 88 ? -1.547 -0.721 6.750 1.00 95.62 88 MET A N 1
ATOM 670 C CA . MET A 1 88 ? -0.581 -1.808 6.660 1.00 95.62 88 MET A CA 1
ATOM 671 C C . MET A 1 88 ? -0.916 -2.693 5.459 1.00 95.62 88 MET A C 1
ATOM 673 O O . MET A 1 88 ? -2.060 -2.771 5.008 1.00 95.62 88 MET A O 1
ATOM 677 N N . ILE A 1 89 ? 0.103 -3.377 4.948 1.00 95.06 89 ILE A N 1
ATOM 678 C CA . ILE A 1 89 ? 0.005 -4.315 3.836 1.00 95.06 89 ILE A CA 1
ATOM 679 C C . ILE A 1 89 ? 0.674 -5.631 4.227 1.00 95.06 89 ILE A C 1
ATOM 681 O O . ILE A 1 89 ? 1.844 -5.653 4.621 1.00 95.06 89 ILE A O 1
ATOM 685 N N . PHE A 1 90 ? -0.034 -6.746 4.044 1.00 94.44 90 PHE A N 1
ATOM 686 C CA . PHE A 1 90 ? 0.581 -8.072 4.061 1.00 94.44 90 PHE A CA 1
ATOM 687 C C . PHE A 1 90 ? 1.209 -8.365 2.690 1.00 94.44 90 PHE A C 1
ATOM 689 O O . PHE A 1 90 ? 0.573 -8.915 1.790 1.00 94.44 90 PHE A O 1
ATOM 696 N N . SER A 1 91 ? 2.488 -8.009 2.546 1.00 91.06 91 SER A N 1
ATOM 697 C CA . SER A 1 91 ? 3.239 -8.003 1.273 1.00 91.06 91 SER A CA 1
ATOM 698 C C . SER A 1 91 ? 3.608 -9.384 0.711 1.00 91.06 91 SER A C 1
ATOM 700 O O . SER A 1 91 ? 4.285 -9.500 -0.314 1.00 91.06 91 SER A O 1
ATOM 702 N N . GLY A 1 92 ? 3.176 -10.458 1.372 1.00 92.12 92 GLY A N 1
ATOM 703 C CA . GLY A 1 92 ? 3.460 -11.826 0.962 1.00 92.12 92 GLY A CA 1
ATOM 704 C C . GLY A 1 92 ? 4.917 -12.240 1.232 1.00 92.12 92 GLY A C 1
ATOM 705 O O . GLY A 1 92 ? 5.509 -11.834 2.233 1.00 92.12 92 GLY A O 1
ATOM 706 N N . PRO A 1 93 ? 5.512 -13.107 0.390 1.00 92.94 93 PRO A N 1
ATOM 707 C CA . PRO A 1 93 ? 6.863 -13.617 0.600 1.00 92.94 93 PRO A CA 1
ATOM 708 C C . PRO A 1 93 ? 7.924 -12.517 0.699 1.00 92.94 93 PRO A C 1
ATOM 710 O O . PRO A 1 93 ? 8.060 -11.683 -0.196 1.00 92.94 93 PRO A O 1
ATOM 713 N N . MET A 1 94 ? 8.778 -12.609 1.720 1.00 93.38 94 MET A N 1
ATOM 714 C CA . MET A 1 94 ? 9.843 -11.637 2.002 1.00 93.38 94 MET A CA 1
ATOM 715 C C . MET A 1 94 ? 10.829 -11.440 0.834 1.00 93.38 94 MET A C 1
ATOM 717 O O . MET A 1 94 ? 11.402 -10.366 0.676 1.00 93.38 94 MET A O 1
ATOM 721 N N . ALA A 1 95 ? 10.974 -12.435 -0.049 1.00 91.50 95 ALA A N 1
ATOM 722 C CA . ALA A 1 95 ? 11.748 -12.321 -1.289 1.00 91.50 95 ALA A CA 1
ATOM 723 C C . ALA A 1 95 ? 11.226 -11.226 -2.247 1.00 91.50 95 ALA A C 1
ATOM 725 O O . ALA A 1 95 ? 11.942 -10.810 -3.155 1.00 91.50 95 ALA A O 1
ATOM 726 N N . GLY A 1 96 ? 9.983 -10.764 -2.071 1.00 92.38 96 GLY A N 1
ATOM 727 C CA . GLY A 1 96 ? 9.416 -9.629 -2.793 1.00 92.38 96 GLY A CA 1
ATOM 728 C C . GLY A 1 96 ? 9.691 -8.262 -2.181 1.00 92.38 96 GLY A C 1
ATOM 729 O O . GLY A 1 96 ? 9.415 -7.258 -2.831 1.00 92.38 96 GLY A O 1
ATOM 730 N N . ALA A 1 97 ? 10.284 -8.184 -0.989 1.00 94.12 97 ALA A N 1
ATOM 731 C CA . ALA A 1 97 ? 10.475 -6.918 -0.286 1.00 94.12 97 ALA A CA 1
ATOM 732 C C . ALA A 1 97 ? 11.204 -5.861 -1.136 1.00 94.12 97 ALA A C 1
ATOM 734 O O . ALA A 1 97 ? 10.784 -4.708 -1.172 1.00 94.12 97 ALA A O 1
ATOM 735 N N . SER A 1 98 ? 12.233 -6.252 -1.895 1.00 94.94 98 SER A N 1
ATOM 736 C CA . SER A 1 98 ? 13.022 -5.324 -2.719 1.00 94.94 98 SER A CA 1
ATOM 737 C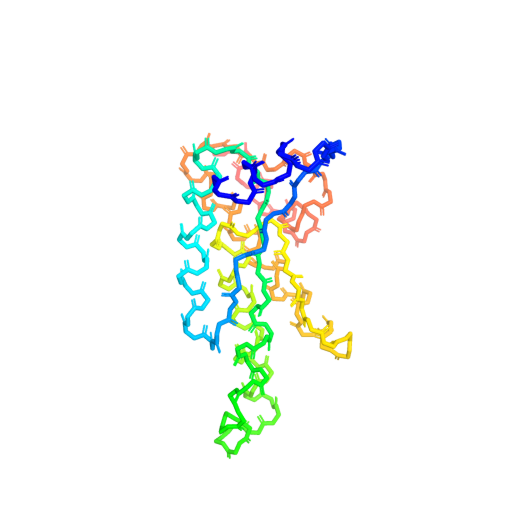 C . SER A 1 98 ? 12.224 -4.616 -3.820 1.00 94.94 98 SER A C 1
ATOM 739 O O . SER A 1 98 ? 12.619 -3.530 -4.236 1.00 94.94 98 SER A O 1
ATOM 741 N N . ARG A 1 99 ? 11.104 -5.193 -4.278 1.00 94.56 99 ARG A N 1
ATOM 742 C CA . ARG A 1 99 ? 10.182 -4.536 -5.221 1.00 94.56 99 ARG A CA 1
ATOM 743 C C . ARG A 1 99 ? 9.017 -3.831 -4.523 1.00 94.56 99 ARG A C 1
ATOM 745 O O . ARG A 1 99 ? 8.553 -2.822 -5.037 1.00 94.56 99 ARG A O 1
ATOM 752 N N . ILE A 1 100 ? 8.569 -4.325 -3.365 1.00 96.38 100 ILE A N 1
ATOM 753 C CA . ILE A 1 100 ? 7.395 -3.777 -2.667 1.00 96.38 100 ILE A CA 1
ATOM 754 C C . ILE A 1 100 ? 7.732 -2.535 -1.841 1.00 96.38 100 ILE A C 1
ATOM 756 O O . ILE A 1 100 ? 7.015 -1.545 -1.925 1.00 96.38 100 ILE A O 1
ATOM 760 N N . PHE A 1 101 ? 8.834 -2.537 -1.089 1.00 96.50 101 PHE A N 1
ATOM 761 C CA . PHE A 1 101 ? 9.227 -1.388 -0.264 1.00 96.50 101 PHE A CA 1
ATOM 762 C C . PHE A 1 101 ? 9.312 -0.065 -1.043 1.00 96.50 101 PHE A C 1
ATOM 764 O O . PHE A 1 101 ? 8.678 0.896 -0.611 1.00 96.50 101 PHE A O 1
ATOM 771 N N . PRO A 1 102 ? 10.033 0.028 -2.182 1.00 97.38 102 PRO A N 1
ATOM 772 C CA . PRO A 1 102 ? 10.077 1.280 -2.937 1.00 97.38 102 PRO A CA 1
ATOM 773 C C . PRO A 1 102 ? 8.708 1.668 -3.514 1.00 97.38 102 PRO A C 1
ATOM 775 O O . PRO A 1 102 ? 8.395 2.853 -3.578 1.00 97.38 102 PRO A O 1
ATOM 778 N N . ALA A 1 103 ? 7.882 0.687 -3.892 1.00 97.94 103 ALA A N 1
ATOM 779 C CA . ALA A 1 103 ? 6.546 0.910 -4.438 1.00 97.94 103 ALA A CA 1
ATOM 780 C C . ALA A 1 103 ? 5.570 1.475 -3.390 1.00 97.94 103 ALA A C 1
ATOM 782 O O . ALA A 1 103 ? 4.807 2.397 -3.679 1.00 97.94 103 ALA A O 1
ATOM 783 N N . VAL A 1 104 ? 5.624 0.972 -2.156 1.00 97.81 104 VAL A N 1
ATOM 784 C CA . VAL A 1 104 ? 4.836 1.505 -1.036 1.00 97.81 104 VAL A CA 1
ATOM 785 C C . VAL A 1 104 ? 5.380 2.861 -0.589 1.00 97.81 104 VAL A C 1
ATOM 787 O O . VAL A 1 104 ? 4.598 3.784 -0.400 1.00 97.81 104 VAL A O 1
ATOM 790 N N . ALA A 1 105 ? 6.703 3.034 -0.505 1.00 98.00 105 ALA A N 1
ATOM 791 C CA . ALA A 1 105 ? 7.309 4.303 -0.096 1.00 98.00 105 ALA A CA 1
ATOM 792 C C . ALA A 1 105 ? 6.922 5.472 -1.017 1.00 98.00 105 ALA A C 1
ATOM 794 O O . ALA A 1 105 ? 6.602 6.556 -0.530 1.00 98.00 105 ALA A O 1
ATOM 795 N N . ILE A 1 106 ? 6.917 5.265 -2.342 1.00 98.38 106 ILE A N 1
ATOM 796 C CA . ILE A 1 106 ? 6.479 6.313 -3.274 1.00 98.38 106 ILE A CA 1
ATOM 797 C C . ILE A 1 106 ? 4.971 6.568 -3.186 1.00 98.38 106 ILE A C 1
ATOM 799 O O . ILE A 1 106 ? 4.549 7.717 -3.278 1.00 98.38 106 ILE A O 1
ATOM 803 N N . ALA A 1 107 ? 4.160 5.527 -2.975 1.00 98.38 107 ALA A N 1
ATOM 804 C CA . ALA A 1 107 ? 2.712 5.666 -2.837 1.00 98.38 107 ALA A CA 1
ATOM 805 C C . ALA A 1 107 ? 2.327 6.434 -1.566 1.00 98.38 107 ALA A C 1
ATOM 807 O O . ALA A 1 107 ? 1.452 7.292 -1.615 1.00 98.38 107 ALA A O 1
ATOM 808 N N . ASP A 1 108 ? 3.022 6.181 -0.459 1.00 97.81 108 ASP A N 1
ATOM 809 C CA . ASP A 1 108 ? 2.824 6.870 0.817 1.00 97.81 108 ASP A CA 1
ATOM 810 C C . ASP A 1 108 ? 3.274 8.341 0.737 1.00 97.81 108 ASP A C 1
ATOM 812 O O . ASP A 1 108 ? 2.576 9.258 1.170 1.00 97.81 108 ASP A O 1
ATOM 816 N N . ALA A 1 109 ? 4.395 8.613 0.055 1.00 98.44 109 ALA A N 1
ATOM 817 C CA . ALA A 1 109 ? 4.815 9.984 -0.235 1.00 98.44 109 ALA A CA 1
ATOM 818 C C . ALA A 1 109 ? 3.810 10.734 -1.132 1.00 98.44 109 ALA A C 1
ATOM 820 O O . ALA A 1 109 ? 3.513 11.912 -0.905 1.00 98.44 109 ALA A O 1
ATOM 821 N N . PHE A 1 110 ? 3.255 10.042 -2.130 1.00 98.50 110 PHE A N 1
ATOM 822 C CA . PHE A 1 110 ? 2.203 10.572 -2.990 1.00 98.50 110 PHE A CA 1
ATOM 823 C C . PHE A 1 110 ? 0.924 10.856 -2.188 1.00 98.50 110 PHE A C 1
ATOM 825 O O . PHE A 1 110 ? 0.350 11.934 -2.332 1.00 98.50 110 PHE A O 1
ATOM 832 N N . ALA A 1 111 ? 0.506 9.938 -1.309 1.00 97.88 111 ALA A N 1
ATOM 833 C CA . ALA A 1 111 ? -0.659 10.098 -0.439 1.00 97.88 111 ALA A CA 1
ATOM 834 C C . ALA A 1 111 ? -0.528 11.325 0.470 1.00 97.88 111 ALA A C 1
ATOM 836 O O . ALA A 1 111 ? -1.431 12.157 0.509 1.00 97.88 111 ALA A O 1
ATOM 837 N N . ALA A 1 112 ? 0.621 11.492 1.129 1.00 97.69 112 ALA A N 1
ATOM 838 C CA . ALA A 1 112 ? 0.897 12.665 1.953 1.00 97.69 112 ALA A CA 1
ATOM 839 C C . ALA A 1 112 ? 0.867 13.975 1.149 1.00 97.69 112 ALA A C 1
ATOM 841 O O . ALA A 1 112 ? 0.343 14.982 1.620 1.00 97.69 112 ALA A O 1
ATOM 842 N N . THR A 1 113 ? 1.373 13.962 -0.086 1.00 98.06 113 THR A N 1
ATOM 843 C CA . THR A 1 113 ? 1.316 15.139 -0.968 1.00 98.06 113 THR A CA 1
ATOM 844 C C . THR A 1 113 ? -0.122 15.459 -1.392 1.00 98.06 113 THR A C 1
ATOM 846 O O . THR A 1 113 ? -0.517 16.625 -1.415 1.00 98.06 113 THR A O 1
ATOM 849 N N . ALA A 1 114 ? -0.926 14.437 -1.697 1.00 97.69 114 ALA A N 1
ATOM 850 C CA . ALA A 1 114 ? -2.345 14.605 -2.002 1.00 97.69 114 ALA A CA 1
ATOM 851 C C . ALA A 1 114 ? -3.112 15.167 -0.793 1.00 97.69 114 ALA A C 1
ATOM 853 O O . ALA A 1 114 ? -3.876 16.115 -0.946 1.00 97.69 114 ALA A O 1
ATOM 854 N N . ALA A 1 115 ? -2.838 14.660 0.414 1.00 96.50 115 ALA A N 1
ATOM 855 C CA . ALA A 1 115 ? -3.404 15.190 1.650 1.00 96.50 115 ALA A CA 1
ATOM 856 C C . ALA A 1 115 ? -3.006 16.659 1.870 1.00 96.50 115 ALA A C 1
ATOM 858 O O . ALA A 1 115 ? -3.873 17.485 2.142 1.00 96.50 115 ALA A O 1
ATOM 859 N N . PHE A 1 116 ? -1.733 17.018 1.664 1.00 97.81 116 PHE A N 1
ATOM 860 C CA . PHE A 1 116 ? -1.267 18.405 1.757 1.00 97.81 116 PHE A CA 1
ATOM 861 C C . PHE A 1 116 ? -2.043 19.353 0.829 1.00 97.81 116 PHE A C 1
ATOM 863 O O . PHE A 1 116 ? -2.323 20.491 1.207 1.00 97.81 116 PHE A O 1
ATOM 870 N N . ALA A 1 117 ? -2.422 18.913 -0.375 1.00 97.50 117 ALA A N 1
ATOM 871 C CA . ALA A 1 117 ? -3.197 19.746 -1.294 1.00 97.50 117 ALA A CA 1
ATOM 872 C C . ALA A 1 117 ? -4.545 20.191 -0.694 1.00 97.50 117 ALA A C 1
ATOM 874 O O . ALA A 1 117 ? -4.986 21.310 -0.967 1.00 97.50 117 ALA A O 1
ATOM 875 N N . GLU A 1 118 ? -5.150 19.355 0.152 1.00 96.94 118 GLU A N 1
ATOM 876 C CA . GLU A 1 118 ? -6.432 19.610 0.813 1.00 96.94 118 GLU A CA 1
ATOM 877 C C . GLU A 1 118 ? -6.275 20.253 2.199 1.00 96.94 118 GLU A C 1
ATOM 879 O O . GLU A 1 118 ? -7.065 21.120 2.570 1.00 96.94 118 GLU A O 1
ATOM 884 N N . THR A 1 119 ? -5.258 19.852 2.965 1.00 96.75 119 THR A N 1
ATOM 885 C CA . THR A 1 119 ? -5.126 20.204 4.390 1.00 96.75 119 THR A CA 1
ATOM 886 C C . THR A 1 119 ? -4.039 21.230 4.682 1.00 96.75 119 THR A C 1
ATOM 888 O O . THR A 1 119 ? -4.042 21.820 5.761 1.00 96.75 119 THR A O 1
ATOM 891 N N . LYS A 1 120 ? -3.096 21.435 3.753 1.00 96.31 120 LYS A N 1
ATOM 892 C CA . LYS A 1 120 ? -1.849 22.199 3.955 1.00 96.31 120 LYS A CA 1
ATOM 893 C C . LYS A 1 120 ? -0.973 21.675 5.094 1.00 96.31 120 LYS A C 1
ATOM 895 O O . LYS A 1 120 ? -0.135 22.400 5.619 1.00 96.31 120 LYS A O 1
ATOM 900 N N . GLN A 1 121 ? -1.141 20.406 5.461 1.00 96.75 121 GLN A N 1
ATOM 901 C CA . GLN A 1 121 ? -0.347 19.750 6.494 1.00 96.75 121 GLN A CA 1
ATOM 902 C C . GLN A 1 121 ? 0.623 18.751 5.871 1.00 96.75 121 GLN A C 1
ATOM 904 O O . GLN A 1 121 ? 0.253 17.963 5.000 1.00 96.75 121 GLN A O 1
ATOM 909 N N . LEU A 1 122 ? 1.870 18.798 6.330 1.00 96.69 122 LEU A N 1
ATOM 910 C CA . LEU A 1 122 ? 2.903 17.817 6.010 1.00 96.69 122 LEU A CA 1
ATOM 911 C C . LEU A 1 122 ? 2.965 16.753 7.117 1.00 96.69 122 LEU A C 1
ATOM 913 O O . LEU A 1 122 ? 2.592 17.048 8.255 1.00 96.69 122 LEU A O 1
ATOM 917 N N . PRO A 1 123 ? 3.447 15.532 6.827 1.00 96.62 123 PRO A N 1
ATOM 918 C CA . PRO A 1 123 ? 3.625 14.511 7.854 1.00 96.62 123 PRO A CA 1
ATOM 919 C C . PRO A 1 123 ? 4.570 14.989 8.962 1.00 96.62 123 PRO A C 1
ATOM 921 O O . PRO A 1 123 ? 5.658 15.483 8.674 1.00 96.62 123 PRO A O 1
ATOM 924 N N . GLU A 1 124 ? 4.192 14.791 10.224 1.00 95.38 124 GLU A N 1
ATOM 925 C CA . GLU A 1 124 ? 4.998 15.221 11.381 1.00 95.38 124 GLU A CA 1
ATOM 926 C C . GLU A 1 124 ? 6.242 14.346 11.599 1.00 95.38 124 GLU A C 1
ATOM 928 O O . GLU A 1 124 ? 7.249 14.788 12.151 1.00 95.38 124 GLU A O 1
ATOM 933 N N . ILE A 1 125 ? 6.181 13.083 11.173 1.00 96.00 125 ILE A N 1
ATOM 934 C CA . ILE A 1 125 ? 7.235 12.100 11.418 1.00 96.00 125 ILE A CA 1
ATOM 935 C C . ILE A 1 125 ? 8.378 12.304 10.416 1.00 96.00 125 ILE A C 1
ATOM 937 O O . ILE A 1 125 ? 8.194 12.153 9.208 1.00 96.00 125 ILE A O 1
ATOM 941 N N . GLU A 1 126 ? 9.592 12.564 10.905 1.00 95.31 126 GLU A N 1
ATOM 942 C CA . GLU A 1 126 ? 10.791 12.758 10.068 1.00 95.31 126 GLU A CA 1
ATOM 943 C C . GLU A 1 126 ? 11.087 11.544 9.168 1.00 95.31 126 GLU A C 1
AT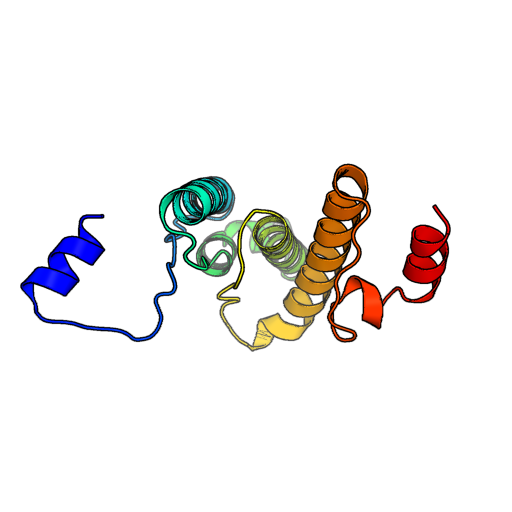OM 945 O O . GLU A 1 126 ? 11.517 11.678 8.024 1.00 95.31 126 GLU A O 1
ATOM 950 N N . THR A 1 127 ? 10.802 10.336 9.659 1.00 97.00 127 THR A N 1
ATOM 951 C CA . THR A 1 127 ? 11.022 9.085 8.923 1.00 97.00 127 THR A CA 1
ATOM 952 C C . THR A 1 127 ? 9.936 8.755 7.898 1.00 97.00 127 THR A C 1
ATOM 954 O O . THR A 1 127 ? 10.080 7.749 7.198 1.00 97.00 127 THR A O 1
ATOM 957 N N . HIS A 1 128 ? 8.888 9.579 7.768 1.00 97.75 128 HIS A N 1
ATOM 958 C CA . HIS A 1 128 ? 7.859 9.408 6.742 1.00 97.75 128 HIS A CA 1
ATOM 959 C C . HIS A 1 128 ? 8.496 9.409 5.335 1.00 97.75 128 HIS A C 1
ATOM 961 O O . HIS A 1 128 ? 9.371 10.245 5.083 1.00 97.75 128 HIS A O 1
ATOM 967 N N . PRO A 1 129 ? 8.080 8.541 4.389 1.00 98.06 129 PRO A N 1
ATOM 968 C CA . PRO A 1 129 ? 8.701 8.445 3.063 1.00 98.06 129 PRO A CA 1
ATOM 969 C C . PRO A 1 129 ? 8.827 9.777 2.315 1.00 98.06 129 PRO A C 1
ATOM 971 O O . PRO A 1 129 ? 9.885 10.051 1.754 1.00 98.06 129 PRO A O 1
ATOM 974 N N . LEU A 1 130 ? 7.795 10.631 2.363 1.00 98.38 130 LEU A N 1
ATOM 975 C CA . LEU A 1 130 ? 7.850 11.994 1.812 1.00 98.38 130 LEU A CA 1
ATOM 976 C C . LEU A 1 130 ? 9.014 12.817 2.397 1.00 98.38 130 LEU A C 1
ATOM 978 O O . LEU A 1 130 ? 9.853 13.311 1.650 1.00 98.38 130 LEU A O 1
ATOM 982 N N . ASN A 1 131 ? 9.090 12.911 3.727 1.00 97.81 131 ASN A N 1
ATOM 983 C CA . ASN A 1 131 ? 10.091 13.712 4.436 1.00 97.81 131 ASN A CA 1
ATOM 984 C C . ASN A 1 131 ? 11.508 13.165 4.234 1.00 97.81 131 ASN A C 1
ATOM 986 O O . ASN A 1 131 ? 12.440 13.921 3.969 1.00 97.81 131 ASN A O 1
ATOM 990 N N . LYS A 1 132 ? 11.662 11.840 4.311 1.00 97.81 132 LYS A N 1
ATOM 991 C CA . LYS A 1 132 ? 12.963 11.170 4.268 1.00 97.81 132 LYS A CA 1
ATOM 992 C C . LYS A 1 132 ? 13.562 11.074 2.865 1.00 97.81 132 LYS A C 1
ATOM 994 O O . LYS A 1 132 ? 14.781 11.128 2.727 1.00 97.81 132 LYS A O 1
ATOM 999 N N . LEU A 1 133 ? 12.738 10.847 1.840 1.00 98.00 133 LEU A N 1
ATOM 1000 C CA . LEU A 1 133 ? 13.211 10.578 0.475 1.00 98.00 133 LEU A CA 1
ATOM 1001 C C . LEU A 1 133 ? 13.122 11.803 -0.444 1.00 98.00 133 LEU A C 1
ATOM 1003 O O . LEU A 1 133 ? 13.809 11.835 -1.462 1.00 98.00 133 LEU A O 1
ATOM 1007 N N . PHE A 1 134 ? 12.301 12.799 -0.093 1.00 97.75 134 PHE A N 1
ATOM 1008 C CA . PHE A 1 134 ? 12.026 13.980 -0.918 1.00 97.75 134 PHE A CA 1
ATOM 1009 C C . PHE A 1 134 ? 12.103 15.286 -0.106 1.00 97.75 134 PHE A C 1
ATOM 1011 O O . PHE A 1 134 ? 11.300 16.196 -0.308 1.00 97.75 134 PHE A O 1
ATOM 1018 N N . SER A 1 135 ? 13.080 15.402 0.800 1.00 95.88 135 SER A N 1
ATOM 1019 C CA . SER A 1 135 ? 13.247 16.556 1.702 1.00 95.88 135 SER A CA 1
ATOM 1020 C C . SER A 1 135 ? 13.267 17.911 0.984 1.00 95.88 135 SER A C 1
ATOM 1022 O O . SER A 1 135 ? 12.660 18.868 1.459 1.00 95.88 135 SER A O 1
ATOM 1024 N N . ASP A 1 136 ? 13.906 17.991 -0.186 1.00 97.06 136 ASP A N 1
ATOM 1025 C CA . ASP A 1 136 ? 13.977 19.230 -0.972 1.00 97.06 136 ASP A CA 1
ATOM 1026 C C . ASP A 1 136 ? 12.590 19.673 -1.456 1.00 97.06 136 ASP A C 1
ATOM 1028 O O . ASP A 1 136 ? 12.254 20.857 -1.418 1.00 97.06 136 ASP A O 1
ATOM 1032 N N . PHE A 1 137 ? 11.753 18.715 -1.865 1.00 97.62 137 PHE A N 1
ATOM 1033 C CA . PHE A 1 137 ? 10.374 18.977 -2.271 1.00 97.62 137 PHE A CA 1
ATOM 1034 C C . PHE A 1 137 ? 9.507 19.388 -1.073 1.00 97.62 137 PHE A C 1
ATOM 1036 O O . PHE A 1 137 ? 8.727 20.331 -1.173 1.00 97.62 137 PHE A O 1
ATOM 1043 N N . VAL A 1 138 ? 9.698 18.763 0.092 1.00 97.31 138 VAL A N 1
ATOM 1044 C CA . VAL A 1 138 ? 9.028 19.171 1.342 1.00 97.31 138 VAL A CA 1
ATOM 1045 C C . VAL A 1 138 ? 9.382 20.609 1.735 1.00 97.31 138 VAL A C 1
ATOM 1047 O O . VAL A 1 138 ? 8.506 21.364 2.165 1.00 97.31 138 VAL A O 1
ATOM 1050 N N . GLY A 1 139 ? 10.636 21.022 1.521 1.00 95.69 139 GLY A N 1
ATOM 1051 C CA . GLY A 1 139 ? 11.072 22.407 1.706 1.00 95.69 139 GLY A CA 1
ATOM 1052 C C . GLY A 1 139 ? 10.330 23.392 0.798 1.00 95.69 139 GLY A C 1
ATOM 1053 O O . GLY A 1 139 ? 9.974 24.483 1.239 1.00 95.69 139 GLY A O 1
ATOM 1054 N N . GLN A 1 140 ? 10.033 22.996 -0.444 1.00 95.88 140 GLN A N 1
ATOM 1055 C CA . GLN A 1 140 ? 9.238 23.805 -1.375 1.00 95.88 140 GLN A CA 1
ATOM 1056 C C . GLN A 1 140 ? 7.772 23.906 -0.934 1.00 95.88 140 GLN A C 1
ATOM 1058 O O . GLN A 1 140 ? 7.209 24.997 -0.966 1.00 95.88 140 GLN A O 1
ATOM 1063 N N . LEU A 1 141 ? 7.169 22.799 -0.486 1.00 94.44 141 LEU A N 1
ATOM 1064 C CA . LEU A 1 141 ? 5.776 22.774 -0.023 1.00 94.44 141 LEU A CA 1
ATOM 1065 C C . LEU A 1 141 ? 5.563 23.587 1.257 1.00 94.44 141 LEU A C 1
ATOM 1067 O O . LEU A 1 141 ? 4.557 24.273 1.372 1.00 94.44 141 LEU A O 1
ATOM 1071 N N . SER A 1 142 ? 6.517 23.559 2.191 1.00 86.88 142 SER A N 1
ATOM 1072 C CA . SER A 1 142 ? 6.453 24.343 3.439 1.00 86.88 142 SER A CA 1
ATOM 1073 C C . SER A 1 142 ? 6.409 25.859 3.205 1.00 86.88 142 SER A C 1
ATOM 1075 O O . SER A 1 142 ? 6.027 26.610 4.099 1.00 86.88 142 SER A O 1
ATOM 1077 N N . GLY A 1 143 ? 6.838 26.313 2.023 1.00 80.75 143 GLY A N 1
ATOM 1078 C CA . GLY A 1 143 ? 6.798 27.716 1.618 1.00 80.75 143 GLY A CA 1
ATOM 1079 C C . GLY A 1 143 ? 5.508 28.148 0.909 1.00 80.75 143 GLY A C 1
ATOM 1080 O O . GLY A 1 143 ? 5.418 29.320 0.541 1.00 80.75 143 GLY A O 1
ATOM 1081 N N . MET A 1 144 ? 4.556 27.232 0.675 1.00 83.19 144 MET A N 1
ATOM 1082 C CA . MET A 1 144 ? 3.272 27.476 -0.008 1.00 83.19 144 MET A CA 1
ATOM 1083 C C . MET A 1 144 ? 2.117 27.647 0.975 1.00 83.19 144 MET A C 1
ATOM 1085 O O . MET A 1 144 ? 1.246 28.496 0.680 1.00 83.19 144 MET A O 1
#

pLDDT: mean 95.81, std 3.01, range [80.75, 98.5]

Secondary structure (DSSP, 8-state):
-HHHHHHHHTT---S---EE----STTTHHHHHHHHHHHHHHH---EEE-HHHHHHH-THHHHHHHHHHHHHHHHHHHHHHHHTT-SEE---SGGGHHHHHHHHHHHHHHHHHHHHHHH----S-TTSHHHHH-HHHHHHHTT-

Radius of gyration: 17.4 Å; chains: 1; bounding box: 35×44×48 Å

Foldseek 3Di:
DVVVVVCVVVVHDDPADEEEDEDDALVSLVVQLVVLVVCCVPPVHAYEYASVNRLVVPVVQCVVPNPVSSLVSLLQSLLVRLLRNHPDYPSPDPVSCVSNVVSSLVSQLVSQVVVCVVPVDHDPDCPRSVNVVPVVVVVVSPVD